Protein AF-A0A178MJ12-F1 (afdb_monomer_lite)

Foldseek 3Di:
DVVVVVVVVVVVVVVVVVVVVQQDADLAQQADLVLQGHDDSLNSSCVVPVLRNLVSNLVNLVVVLVVLVCVVVVVVVVVVVVVVVCVVPVVVVVVVVVVVVVVDDVVVVVVVVVVVVVVVVVSVVSNVSSVVSSVVSVVVNVD

Structure (mmCIF, N/CA/C/O backbone):
data_AF-A0A178MJ12-F1
#
_entry.id   AF-A0A178MJ12-F1
#
loop_
_atom_site.group_PDB
_atom_site.id
_atom_site.type_symbol
_atom_site.label_atom_id
_atom_site.label_alt_id
_atom_site.label_comp_id
_atom_site.label_asym_id
_atom_site.label_entity_id
_atom_site.label_seq_id
_atom_site.pdbx_PDB_ins_code
_atom_site.Cartn_x
_atom_site.Cartn_y
_atom_site.Cartn_z
_atom_site.occupancy
_atom_site.B_iso_or_equiv
_atom_site.auth_seq_id
_atom_site.auth_comp_id
_atom_site.auth_asym_id
_atom_site.auth_atom_id
_atom_site.pdbx_PDB_model_num
ATOM 1 N N . MET A 1 1 ? 32.045 -33.191 -27.419 1.00 55.38 1 MET A N 1
ATOM 2 C CA . MET A 1 1 ? 32.066 -31.707 -27.346 1.00 55.38 1 MET A CA 1
ATOM 3 C C . MET A 1 1 ? 30.668 -31.082 -27.343 1.00 55.38 1 MET A C 1
ATOM 5 O O . MET A 1 1 ? 30.482 -30.104 -26.631 1.00 55.38 1 MET A O 1
ATOM 9 N N . ALA A 1 2 ? 29.685 -31.640 -28.064 1.00 60.66 2 ALA A N 1
ATOM 10 C CA . ALA A 1 2 ? 28.320 -31.099 -28.134 1.00 60.66 2 ALA A CA 1
ATOM 11 C C . ALA A 1 2 ? 27.581 -31.024 -26.778 1.00 60.66 2 ALA A C 1
ATOM 13 O O . ALA A 1 2 ? 26.980 -29.997 -26.485 1.00 60.66 2 ALA A O 1
ATOM 14 N N . SER A 1 3 ? 27.688 -32.037 -25.903 1.00 69.44 3 SER A N 1
ATOM 15 C CA . SER A 1 3 ? 26.961 -32.022 -24.616 1.00 69.44 3 SER A CA 1
ATOM 16 C C . SER A 1 3 ? 27.455 -30.960 -23.626 1.00 69.44 3 SER A C 1
ATOM 18 O O . SER A 1 3 ? 26.655 -30.436 -22.857 1.00 69.44 3 SER A O 1
ATOM 20 N N . LYS A 1 4 ? 28.745 -30.581 -23.674 1.00 71.44 4 LYS A N 1
ATOM 21 C CA . LYS A 1 4 ? 29.277 -29.472 -22.862 1.00 71.44 4 LYS A CA 1
ATOM 22 C C . LYS A 1 4 ? 28.679 -28.133 -23.297 1.00 71.44 4 LYS A C 1
ATOM 24 O O . LYS A 1 4 ? 28.220 -27.390 -22.447 1.00 71.44 4 LYS A O 1
ATOM 29 N N . ARG A 1 5 ? 28.570 -27.879 -24.608 1.00 75.50 5 ARG A N 1
ATOM 30 C CA . ARG A 1 5 ? 27.952 -26.649 -25.140 1.00 75.50 5 ARG A CA 1
ATOM 31 C C . ARG A 1 5 ? 26.465 -26.538 -24.794 1.00 75.50 5 ARG A C 1
ATOM 33 O O . ARG A 1 5 ? 26.001 -25.449 -24.487 1.00 75.50 5 ARG A O 1
ATOM 40 N N . VAL A 1 6 ? 25.735 -27.657 -24.805 1.00 81.38 6 VAL A N 1
ATOM 41 C CA . VAL A 1 6 ? 24.317 -27.689 -24.399 1.00 81.38 6 VAL A CA 1
ATOM 42 C C . VAL A 1 6 ? 24.168 -27.422 -22.902 1.00 81.38 6 VAL A C 1
ATOM 44 O O . VAL A 1 6 ? 23.321 -26.629 -22.506 1.00 81.38 6 VAL A O 1
ATOM 47 N N . ARG A 1 7 ? 25.016 -28.036 -22.067 1.00 83.62 7 ARG A N 1
ATOM 48 C CA . ARG A 1 7 ? 25.019 -27.796 -20.619 1.00 83.62 7 ARG A CA 1
ATOM 49 C C . ARG A 1 7 ? 25.368 -26.346 -20.283 1.00 83.62 7 ARG A C 1
ATOM 51 O O . ARG A 1 7 ? 24.680 -25.738 -19.474 1.00 83.62 7 ARG A O 1
ATOM 58 N N . ASP A 1 8 ? 26.397 -25.794 -20.916 1.00 81.31 8 ASP A N 1
ATOM 59 C CA . ASP A 1 8 ? 26.821 -24.412 -20.681 1.00 81.31 8 ASP A CA 1
ATOM 60 C C . ASP A 1 8 ? 25.754 -23.420 -21.182 1.00 81.31 8 ASP A C 1
ATOM 62 O O . ASP A 1 8 ? 25.472 -22.431 -20.510 1.00 81.31 8 ASP A O 1
ATOM 66 N N . GLY A 1 9 ? 25.076 -23.729 -22.295 1.00 86.12 9 GLY A N 1
ATOM 67 C CA . GLY A 1 9 ? 23.910 -22.977 -22.769 1.00 86.12 9 GLY A CA 1
ATOM 68 C C . GLY A 1 9 ? 22.722 -23.023 -21.802 1.00 86.12 9 GLY A C 1
ATOM 69 O O . GLY A 1 9 ? 22.099 -21.995 -21.559 1.00 86.12 9 GLY A O 1
ATOM 70 N N . LEU A 1 10 ? 22.443 -24.182 -21.194 1.00 85.44 10 LEU A N 1
ATOM 71 C CA . LEU A 1 10 ? 21.414 -24.328 -20.156 1.00 85.44 10 LEU A CA 1
ATOM 72 C C . LEU A 1 10 ? 21.747 -23.530 -18.892 1.00 85.44 10 LEU A C 1
ATOM 74 O O . LEU A 1 10 ? 20.866 -22.883 -18.337 1.00 85.44 10 LEU A O 1
ATOM 78 N N . ILE A 1 11 ? 23.008 -23.543 -18.454 1.00 86.50 11 ILE A N 1
ATOM 79 C CA . ILE A 1 11 ? 23.457 -22.772 -17.286 1.00 86.50 11 ILE A CA 1
ATOM 80 C C . ILE A 1 11 ? 23.351 -21.270 -17.562 1.00 86.50 11 ILE A C 1
ATOM 82 O O . ILE A 1 11 ? 22.857 -20.529 -16.716 1.00 86.50 11 ILE A O 1
ATOM 86 N N . LEU A 1 12 ? 23.752 -20.820 -18.754 1.00 85.19 12 LEU A N 1
ATOM 87 C CA . LEU A 1 12 ? 23.602 -19.424 -19.166 1.00 85.19 12 LEU A CA 1
ATOM 88 C C . LEU A 1 12 ? 22.131 -19.007 -19.252 1.00 85.19 12 LEU A C 1
ATOM 90 O O . LEU A 1 12 ? 21.780 -17.943 -18.750 1.00 85.19 12 LEU A O 1
ATOM 94 N N . ALA A 1 13 ? 21.266 -19.844 -19.829 1.00 83.00 13 ALA A N 1
ATOM 95 C CA . ALA A 1 13 ? 19.832 -19.574 -19.908 1.00 83.00 13 ALA A CA 1
ATOM 96 C C . ALA A 1 13 ? 19.179 -19.524 -18.516 1.00 83.00 13 ALA A C 1
ATOM 98 O O . ALA A 1 13 ? 18.398 -18.616 -18.237 1.00 83.00 13 ALA A O 1
ATOM 99 N N . ALA A 1 14 ? 19.538 -20.447 -17.620 1.00 84.50 14 ALA A N 1
ATOM 100 C CA . ALA A 1 14 ? 19.065 -20.448 -16.238 1.00 84.50 14 ALA A CA 1
ATOM 101 C C . ALA A 1 14 ? 19.568 -19.220 -15.460 1.00 84.50 14 ALA A C 1
ATOM 103 O O . ALA A 1 14 ? 18.800 -18.598 -14.730 1.00 84.50 14 ALA A O 1
ATOM 104 N N . GLY A 1 15 ? 20.833 -18.835 -15.656 1.00 80.81 15 GLY A N 1
ATOM 105 C CA . GLY A 1 15 ? 21.419 -17.635 -15.060 1.00 80.81 15 GLY A CA 1
ATOM 106 C C . GLY A 1 15 ? 20.729 -16.354 -15.528 1.00 80.81 15 GLY A C 1
ATOM 107 O O . GLY A 1 15 ? 20.376 -15.518 -14.702 1.00 80.81 15 GLY A O 1
ATOM 108 N N . LEU A 1 16 ? 20.461 -16.228 -16.830 1.00 83.19 16 LEU A N 1
ATOM 109 C CA . LEU A 1 16 ? 19.698 -15.113 -17.403 1.00 83.19 16 LEU A CA 1
ATOM 110 C C . LEU A 1 16 ? 18.261 -15.062 -16.877 1.00 83.19 16 LEU A C 1
ATOM 112 O O . LEU A 1 16 ? 17.779 -13.984 -16.539 1.00 83.19 16 LEU A O 1
ATOM 116 N N . GLY A 1 17 ? 17.595 -16.214 -16.764 1.00 81.06 17 GLY A N 1
ATOM 117 C CA . GLY A 1 17 ? 16.250 -16.305 -16.195 1.00 81.06 17 GLY A CA 1
ATOM 118 C C . GLY A 1 17 ? 16.198 -15.854 -14.733 1.00 81.06 17 GLY A C 1
ATOM 119 O O . GLY A 1 17 ? 15.335 -15.060 -14.368 1.00 81.06 17 GLY A O 1
ATOM 120 N N . LEU A 1 18 ? 17.157 -16.291 -13.912 1.00 79.31 18 LEU A N 1
ATOM 121 C CA . LEU A 1 18 ? 17.294 -15.849 -12.518 1.00 79.31 18 LEU A CA 1
ATOM 122 C C . LEU A 1 18 ? 17.579 -14.350 -12.411 1.00 79.31 18 LEU A C 1
ATOM 124 O O . LEU A 1 18 ? 17.026 -13.682 -11.541 1.00 79.31 18 LEU A O 1
ATOM 128 N N . PHE A 1 19 ? 18.419 -13.821 -13.301 1.00 75.88 19 PHE A N 1
ATOM 129 C CA . PHE A 1 19 ? 18.760 -12.404 -13.313 1.00 75.88 19 PHE A CA 1
ATOM 130 C C . PHE A 1 19 ? 17.553 -11.535 -13.679 1.00 75.88 19 PHE A C 1
ATOM 132 O O . PHE A 1 19 ? 17.282 -10.554 -12.998 1.00 75.88 19 PHE A O 1
ATOM 139 N N . LEU A 1 20 ? 16.792 -11.932 -14.703 1.00 75.88 20 LEU A N 1
ATOM 140 C CA . LEU A 1 20 ? 15.531 -11.287 -15.079 1.00 75.88 20 LEU A CA 1
ATOM 141 C C . LEU A 1 20 ? 14.495 -11.363 -13.959 1.00 75.88 20 LEU A C 1
ATOM 143 O O . LEU A 1 20 ? 13.804 -10.386 -13.698 1.00 75.88 20 LEU A O 1
ATOM 147 N N . TRP A 1 21 ? 14.397 -12.503 -13.276 1.00 74.19 21 TRP A N 1
ATOM 148 C CA . TRP A 1 21 ? 13.462 -12.653 -12.167 1.00 74.19 21 TRP A CA 1
ATOM 149 C C . TRP A 1 21 ? 13.818 -11.743 -10.984 1.00 74.19 21 TRP A C 1
ATOM 151 O O . TRP A 1 21 ? 12.940 -11.115 -10.401 1.00 74.19 21 TRP A O 1
ATOM 161 N N . ALA A 1 22 ? 15.107 -11.606 -10.670 1.00 72.81 22 ALA A N 1
ATOM 162 C CA . ALA A 1 22 ? 15.585 -10.750 -9.587 1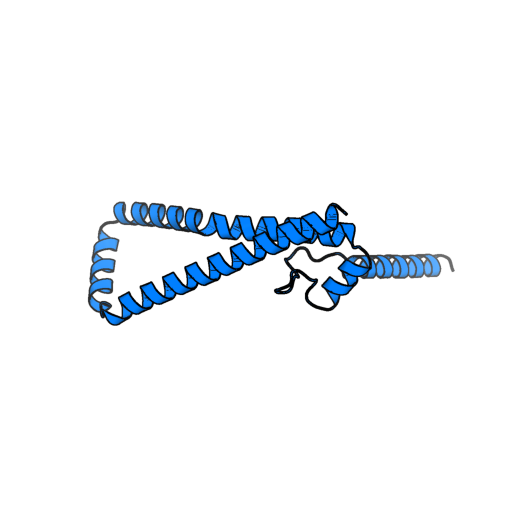.00 72.81 22 ALA A CA 1
ATOM 163 C C . ALA A 1 22 ? 15.392 -9.242 -9.841 1.00 72.81 22 ALA A C 1
ATOM 165 O O . ALA A 1 22 ? 15.434 -8.460 -8.890 1.00 72.81 22 ALA A O 1
ATOM 166 N N . THR A 1 23 ? 15.196 -8.820 -11.095 1.00 70.00 23 THR A N 1
ATOM 167 C CA . THR A 1 23 ? 15.008 -7.408 -11.469 1.00 70.00 23 THR A CA 1
ATOM 168 C C . THR A 1 23 ? 13.558 -7.038 -11.771 1.00 70.00 23 THR A C 1
ATOM 170 O O . THR A 1 23 ? 13.284 -5.875 -12.084 1.00 70.00 23 THR A O 1
ATOM 173 N N . LEU A 1 24 ? 12.629 -7.995 -11.661 1.00 71.62 24 LEU A N 1
ATOM 174 C CA . LEU A 1 24 ? 11.203 -7.735 -11.815 1.00 71.62 24 LEU A CA 1
ATOM 175 C C . LEU A 1 24 ? 10.717 -6.708 -10.779 1.00 71.62 24 LEU A C 1
ATOM 177 O O . LEU A 1 24 ? 11.194 -6.692 -9.638 1.00 71.62 24 LEU A O 1
ATOM 181 N N . PRO A 1 25 ? 9.771 -5.837 -11.168 1.00 71.31 25 PRO A N 1
ATOM 182 C CA . PRO A 1 25 ? 9.204 -4.864 -10.253 1.00 71.31 25 PRO A CA 1
ATOM 183 C C . PRO A 1 25 ? 8.481 -5.580 -9.102 1.00 71.31 25 PRO A C 1
ATOM 185 O O . PRO A 1 25 ? 7.847 -6.611 -9.323 1.00 71.31 25 PRO A O 1
ATOM 188 N N . PRO A 1 26 ? 8.564 -5.054 -7.871 1.00 72.88 26 PRO A N 1
ATOM 189 C CA . PRO A 1 26 ? 7.900 -5.662 -6.729 1.00 72.88 26 PRO A CA 1
ATOM 190 C C . PRO A 1 26 ? 6.372 -5.552 -6.843 1.00 72.88 26 PRO A C 1
ATOM 192 O O . PRO A 1 26 ? 5.841 -4.481 -7.135 1.00 72.88 26 PRO A O 1
ATOM 195 N N . ASP A 1 27 ? 5.675 -6.641 -6.506 1.00 73.19 27 ASP A N 1
ATOM 196 C CA . ASP A 1 27 ? 4.201 -6.725 -6.500 1.00 73.19 27 ASP A CA 1
ATOM 197 C C . ASP A 1 27 ? 3.550 -6.050 -5.277 1.00 73.19 27 ASP A C 1
ATOM 199 O O . ASP A 1 27 ? 2.329 -5.980 -5.151 1.00 73.19 27 ASP A O 1
ATOM 203 N N . LYS A 1 28 ? 4.364 -5.581 -4.328 1.00 78.25 28 LYS A N 1
ATOM 204 C CA . LYS A 1 28 ? 3.917 -4.860 -3.130 1.00 78.25 28 LYS A CA 1
ATOM 205 C C . LYS A 1 28 ? 4.302 -3.393 -3.236 1.00 78.25 28 LYS A C 1
ATOM 207 O O . LYS A 1 28 ? 5.297 -3.056 -3.879 1.00 78.25 28 LYS A O 1
ATOM 212 N N . VAL A 1 29 ? 3.554 -2.538 -2.538 1.00 81.50 29 VAL A N 1
ATOM 213 C CA . VAL A 1 29 ? 3.858 -1.108 -2.448 1.00 81.50 29 VAL A CA 1
ATOM 214 C C . VAL A 1 29 ? 5.259 -0.927 -1.863 1.00 81.50 29 VAL A C 1
ATOM 216 O O . VAL A 1 29 ? 5.515 -1.213 -0.692 1.00 81.50 29 VAL A O 1
ATOM 219 N N . SER A 1 30 ? 6.175 -0.448 -2.696 1.00 84.56 30 SER A N 1
ATOM 220 C CA . SER A 1 30 ? 7.578 -0.229 -2.361 1.00 84.56 30 SER A CA 1
ATOM 221 C C . SER A 1 30 ? 7.913 1.251 -2.486 1.00 84.56 30 SER A C 1
ATOM 223 O O . SER A 1 30 ? 8.894 1.607 -3.131 1.00 84.56 30 SER A O 1
ATOM 225 N N . LEU A 1 31 ? 7.075 2.115 -1.910 1.00 88.06 31 LEU A N 1
ATOM 226 C CA . LEU A 1 31 ? 7.229 3.569 -1.959 1.00 88.06 31 LEU A CA 1
ATOM 227 C C . LEU A 1 31 ? 7.543 4.152 -0.572 1.00 88.06 31 LEU A C 1
ATOM 229 O O . LEU A 1 31 ? 7.165 3.583 0.458 1.00 88.06 31 LEU A O 1
ATOM 233 N N . ASN A 1 32 ? 8.283 5.259 -0.543 1.00 88.50 32 ASN A N 1
ATOM 234 C CA . ASN A 1 32 ? 8.547 6.060 0.654 1.00 88.50 32 ASN A CA 1
ATOM 235 C C . ASN A 1 32 ? 7.435 7.109 0.873 1.00 88.50 32 ASN A C 1
ATOM 237 O O . ASN A 1 32 ? 6.487 7.196 0.095 1.00 88.50 32 ASN A O 1
ATOM 241 N N . GLU A 1 33 ? 7.542 7.918 1.930 1.00 86.06 33 GLU A N 1
ATOM 242 C CA . GLU A 1 33 ? 6.535 8.951 2.236 1.00 86.06 33 GLU A CA 1
ATOM 243 C C . GLU A 1 33 ? 6.373 9.999 1.122 1.00 86.06 33 GLU A C 1
ATOM 245 O O . GLU A 1 33 ? 5.286 10.544 0.971 1.00 86.06 33 GLU A O 1
ATOM 250 N N . GLY A 1 34 ? 7.407 10.213 0.301 1.00 86.94 34 GLY A N 1
ATOM 251 C CA . GLY A 1 34 ? 7.389 11.090 -0.875 1.00 86.94 34 GLY A CA 1
ATOM 252 C C . GLY A 1 34 ? 7.047 10.387 -2.193 1.00 86.94 34 GLY A C 1
ATOM 253 O O . GLY A 1 34 ? 7.385 10.904 -3.252 1.00 86.94 34 GLY A O 1
ATOM 254 N N . CYS A 1 35 ? 6.439 9.196 -2.148 1.00 86.19 35 CYS A N 1
ATOM 255 C CA . CYS A 1 35 ? 6.003 8.442 -3.329 1.00 86.19 35 CYS A CA 1
ATOM 256 C C . CYS A 1 35 ? 7.136 8.070 -4.310 1.00 86.19 35 CYS A C 1
ATOM 258 O O . CYS A 1 35 ? 6.928 7.886 -5.512 1.00 86.19 35 CYS A O 1
ATOM 260 N N . GLU A 1 36 ? 8.348 7.901 -3.786 1.00 88.25 36 GLU A N 1
ATOM 261 C CA . GLU A 1 36 ? 9.529 7.429 -4.506 1.00 88.25 36 GLU A CA 1
ATOM 262 C C . GLU A 1 36 ? 9.857 5.976 -4.144 1.00 88.25 36 GLU A C 1
ATOM 264 O O . GLU A 1 36 ? 9.535 5.530 -3.039 1.00 88.25 36 GLU A O 1
ATOM 269 N N . PRO A 1 37 ? 10.519 5.215 -5.035 1.00 86.62 37 PRO A N 1
ATOM 270 C CA . PRO A 1 37 ? 10.905 3.837 -4.758 1.00 86.62 37 PRO A CA 1
ATOM 271 C C . PRO A 1 37 ? 11.740 3.711 -3.474 1.00 86.62 37 PRO A C 1
ATOM 273 O O . PRO A 1 37 ? 12.802 4.313 -3.319 1.00 86.62 37 PRO A O 1
ATOM 276 N N . LYS A 1 38 ? 11.264 2.880 -2.547 1.00 85.75 38 LYS A N 1
ATOM 277 C CA . LYS A 1 38 ? 11.872 2.631 -1.242 1.00 85.75 38 LYS A CA 1
ATOM 278 C C . LYS A 1 38 ? 12.844 1.455 -1.314 1.00 85.75 38 LYS A C 1
ATOM 280 O O . LYS A 1 38 ? 12.438 0.301 -1.435 1.00 85.75 38 LYS A O 1
ATOM 285 N N . GLY A 1 39 ? 14.129 1.754 -1.135 1.00 79.94 39 GLY A N 1
ATOM 286 C CA . GLY A 1 39 ? 15.202 0.760 -1.054 1.00 79.94 39 GLY A CA 1
ATOM 287 C C . GLY A 1 39 ? 15.816 0.392 -2.408 1.00 79.94 39 GLY A C 1
ATOM 288 O O . GLY A 1 39 ? 15.337 0.794 -3.465 1.00 79.94 39 GLY A O 1
ATOM 289 N N . GLY A 1 40 ? 16.906 -0.381 -2.368 1.00 77.12 40 GLY A N 1
ATOM 290 C CA . GLY A 1 40 ? 17.725 -0.703 -3.545 1.00 77.12 40 GLY A CA 1
ATOM 291 C C . GLY A 1 40 ? 16.978 -1.396 -4.697 1.00 77.12 40 GLY A C 1
ATOM 292 O O . GLY A 1 40 ? 17.036 -0.892 -5.817 1.00 77.12 40 GLY A O 1
ATOM 293 N N . PRO A 1 41 ? 16.241 -2.503 -4.466 1.00 79.88 41 PRO A N 1
ATOM 294 C CA . PRO A 1 41 ? 15.600 -3.257 -5.550 1.00 79.88 41 PRO A CA 1
ATOM 295 C C . PRO A 1 41 ? 14.495 -2.461 -6.256 1.00 79.88 41 PRO A C 1
ATOM 297 O O . PRO A 1 41 ? 14.372 -2.500 -7.479 1.00 79.88 41 PRO A O 1
ATOM 300 N N . ALA A 1 42 ? 13.715 -1.693 -5.490 1.00 82.50 42 ALA A N 1
ATOM 301 C CA . ALA A 1 42 ? 12.671 -0.826 -6.026 1.00 82.50 42 ALA A CA 1
ATOM 302 C C . ALA A 1 42 ? 13.271 0.330 -6.839 1.00 82.50 42 ALA A C 1
ATOM 304 O O . ALA A 1 42 ? 12.793 0.628 -7.927 1.00 82.50 42 ALA A O 1
ATOM 305 N N . ALA A 1 43 ? 14.351 0.950 -6.354 1.00 84.06 43 ALA A N 1
ATOM 306 C CA . ALA A 1 43 ? 15.019 2.027 -7.081 1.00 84.06 43 ALA A CA 1
ATOM 307 C C . ALA A 1 43 ? 15.653 1.526 -8.389 1.00 84.06 43 ALA A C 1
ATOM 309 O O . ALA A 1 43 ? 15.547 2.179 -9.425 1.00 84.06 43 ALA A O 1
ATOM 310 N N . PHE A 1 44 ? 16.267 0.341 -8.363 1.00 82.94 44 PHE A N 1
ATOM 311 C CA . PHE A 1 44 ? 16.889 -0.264 -9.538 1.00 82.94 44 PHE A CA 1
ATOM 312 C C . PHE A 1 44 ? 15.860 -0.686 -10.595 1.00 82.94 44 PHE A C 1
ATOM 314 O O . PHE A 1 44 ? 16.031 -0.390 -11.777 1.00 82.94 44 PHE A O 1
ATOM 321 N N . SER A 1 45 ? 14.760 -1.321 -10.180 1.00 83.38 45 SER A N 1
ATOM 322 C CA . SER A 1 45 ? 13.668 -1.686 -11.093 1.00 83.38 45 SER A CA 1
ATOM 323 C C . SER A 1 45 ? 12.961 -0.455 -11.668 1.00 83.38 45 SER A C 1
ATOM 325 O O . SER A 1 45 ? 12.692 -0.429 -12.866 1.00 83.38 45 SER A O 1
ATOM 327 N N . ALA A 1 46 ? 12.751 0.599 -10.872 1.00 84.88 46 ALA A N 1
ATOM 328 C CA . ALA A 1 46 ? 12.227 1.878 -11.356 1.00 84.88 46 ALA A CA 1
ATOM 329 C C . ALA A 1 46 ? 13.145 2.549 -12.392 1.00 84.88 46 ALA A C 1
ATOM 331 O O . ALA A 1 46 ? 12.656 3.241 -13.284 1.00 84.88 46 ALA A O 1
ATOM 332 N N . PHE A 1 47 ? 14.462 2.346 -12.287 1.00 85.62 47 PHE A N 1
ATOM 333 C CA . PHE A 1 47 ? 15.442 2.883 -13.228 1.00 85.62 47 PHE A CA 1
ATOM 334 C C . PHE A 1 47 ? 15.491 2.096 -14.546 1.00 85.62 47 PHE A C 1
ATOM 336 O O . PHE A 1 47 ? 15.465 2.697 -15.616 1.00 85.62 47 PHE A O 1
ATOM 343 N N . ILE A 1 48 ? 15.549 0.760 -14.487 1.00 86.50 48 ILE A N 1
ATOM 344 C CA . ILE A 1 48 ? 15.668 -0.086 -15.690 1.00 86.50 48 ILE A CA 1
ATOM 345 C C . ILE A 1 48 ? 14.330 -0.237 -16.415 1.00 86.50 48 ILE A C 1
ATOM 347 O O . ILE A 1 48 ? 14.283 -0.254 -17.644 1.00 86.50 48 ILE A O 1
ATOM 351 N N . TYR A 1 49 ? 13.240 -0.339 -15.659 1.00 85.56 49 TYR A N 1
ATOM 352 C CA . TYR A 1 49 ? 11.910 -0.632 -16.175 1.00 85.56 49 TYR A CA 1
ATOM 353 C C . TYR A 1 49 ? 10.884 0.409 -15.698 1.00 85.56 49 TYR A C 1
ATOM 355 O O . TYR A 1 49 ? 9.916 0.047 -15.024 1.00 85.56 49 TYR A O 1
ATOM 363 N N . PRO A 1 50 ? 11.046 1.702 -16.045 1.00 85.19 50 PRO A N 1
ATOM 364 C CA . PRO A 1 50 ? 10.257 2.782 -15.456 1.00 85.19 50 PRO A CA 1
ATOM 365 C C . PRO A 1 50 ? 8.756 2.585 -15.676 1.00 85.19 50 PRO A C 1
ATOM 367 O O . PRO A 1 50 ? 7.980 2.572 -14.725 1.00 85.19 50 PRO A O 1
ATOM 370 N N . THR A 1 51 ? 8.326 2.362 -16.917 1.00 86.88 51 THR A N 1
ATOM 371 C CA . THR A 1 51 ? 6.898 2.263 -17.243 1.00 86.88 51 THR A CA 1
ATOM 372 C C . THR A 1 51 ? 6.227 1.061 -16.582 1.00 86.88 51 THR A C 1
ATOM 374 O O . THR A 1 51 ? 5.131 1.202 -16.043 1.00 86.88 51 THR A O 1
ATOM 377 N N . SER A 1 52 ? 6.847 -0.123 -16.612 1.00 86.50 52 SER A N 1
ATOM 378 C CA . SER A 1 52 ? 6.250 -1.308 -15.989 1.00 86.50 52 SER A CA 1
ATOM 379 C C . SER A 1 52 ? 6.295 -1.218 -14.471 1.00 86.50 52 SER A C 1
ATOM 381 O O . SER A 1 52 ? 5.280 -1.501 -13.855 1.00 86.50 52 SER A O 1
ATOM 383 N N . PHE A 1 53 ? 7.393 -0.740 -13.874 1.00 89.38 53 PHE A N 1
ATOM 384 C CA . PHE A 1 53 ? 7.481 -0.524 -12.429 1.00 89.38 53 PHE A CA 1
ATOM 385 C C . PHE A 1 53 ? 6.353 0.379 -11.927 1.00 89.38 53 PHE A C 1
ATOM 387 O O . PHE A 1 53 ? 5.613 -0.005 -11.025 1.00 89.38 53 PHE A O 1
ATOM 394 N N . TRP A 1 54 ? 6.173 1.552 -12.542 1.00 89.56 54 TRP A N 1
ATOM 395 C CA . TRP A 1 54 ? 5.139 2.495 -12.117 1.00 89.56 54 TRP A CA 1
ATOM 396 C C . TRP A 1 54 ? 3.724 1.948 -12.330 1.00 89.56 54 TRP A C 1
ATOM 398 O O . TRP A 1 54 ? 2.851 2.216 -11.509 1.00 89.56 54 TRP A O 1
ATOM 408 N N . ARG A 1 55 ? 3.489 1.128 -13.364 1.00 89.88 55 ARG A N 1
ATOM 409 C CA . ARG A 1 55 ? 2.206 0.426 -13.541 1.00 89.88 55 ARG A CA 1
ATOM 410 C C . ARG A 1 55 ? 1.951 -0.593 -12.432 1.00 89.88 55 ARG A C 1
ATOM 412 O O . ARG A 1 55 ? 0.875 -0.566 -11.844 1.00 89.88 55 ARG A O 1
ATOM 419 N N . THR A 1 56 ? 2.930 -1.439 -12.113 1.00 88.62 56 THR A N 1
ATOM 420 C CA . THR A 1 56 ? 2.799 -2.437 -11.040 1.00 88.62 56 THR A CA 1
ATOM 421 C C . THR A 1 56 ? 2.602 -1.763 -9.682 1.00 88.62 56 THR A C 1
ATOM 423 O O . THR A 1 56 ? 1.769 -2.190 -8.889 1.00 88.62 56 THR A O 1
ATOM 426 N N . GLN A 1 57 ? 3.312 -0.660 -9.420 1.00 90.38 57 GLN A N 1
ATOM 427 C CA . GLN A 1 57 ? 3.134 0.117 -8.193 1.00 90.38 57 GLN A CA 1
ATOM 428 C C . GLN A 1 57 ? 1.757 0.782 -8.119 1.00 90.38 57 GLN A C 1
ATOM 430 O O . GLN A 1 57 ? 1.151 0.775 -7.052 1.00 90.38 57 GLN A O 1
ATOM 435 N N . LEU A 1 58 ? 1.233 1.310 -9.229 1.00 90.31 58 LEU A N 1
ATOM 436 C CA . LEU A 1 58 ? -0.123 1.863 -9.274 1.00 90.31 58 LEU A CA 1
ATOM 437 C C . LEU A 1 58 ? -1.170 0.795 -8.927 1.00 90.31 58 LEU A C 1
ATOM 439 O O . LEU A 1 58 ? -2.055 1.039 -8.111 1.00 90.31 58 LEU A O 1
ATOM 443 N N . GLU A 1 59 ? -1.044 -0.401 -9.502 1.00 90.94 59 GLU A N 1
ATOM 444 C CA . GLU A 1 59 ? -1.933 -1.524 -9.203 1.00 90.94 59 GLU A CA 1
ATOM 445 C C . GLU A 1 59 ? -1.838 -1.943 -7.729 1.00 90.94 59 GLU A C 1
ATOM 447 O O . GLU A 1 59 ? -2.860 -2.049 -7.049 1.00 90.94 59 GLU A O 1
ATOM 452 N N . ALA A 1 60 ? -0.621 -2.082 -7.196 1.00 89.50 60 ALA A N 1
ATOM 453 C CA . ALA A 1 60 ? -0.396 -2.414 -5.791 1.00 89.50 60 ALA A CA 1
ATOM 454 C C . ALA A 1 60 ? -0.996 -1.365 -4.833 1.00 89.50 60 ALA A C 1
ATOM 456 O O . ALA A 1 60 ? -1.613 -1.733 -3.830 1.00 89.50 60 ALA A O 1
ATOM 457 N N . LEU A 1 61 ? -0.871 -0.069 -5.152 1.00 90.75 61 LEU A N 1
ATOM 458 C CA . LEU A 1 61 ? -1.468 1.030 -4.381 1.00 90.75 61 LEU A CA 1
ATOM 459 C C . LEU A 1 61 ? -2.999 0.941 -4.361 1.00 90.75 61 LEU A C 1
ATOM 461 O O . LEU A 1 61 ? -3.613 1.044 -3.296 1.00 90.75 61 LEU A O 1
ATOM 465 N N . VAL A 1 62 ? -3.618 0.710 -5.523 1.00 89.12 62 VAL A N 1
ATOM 466 C CA . VAL A 1 62 ? -5.076 0.568 -5.651 1.00 89.12 62 VAL A CA 1
ATOM 467 C C . VAL A 1 62 ? -5.575 -0.646 -4.868 1.00 89.12 62 VAL A C 1
ATOM 469 O O . VAL A 1 62 ? -6.589 -0.550 -4.171 1.00 89.12 62 VAL A O 1
ATOM 472 N N . VAL A 1 63 ? -4.864 -1.773 -4.940 1.00 89.88 63 VAL A N 1
ATOM 473 C CA . VAL A 1 63 ? -5.197 -2.992 -4.192 1.00 89.88 63 VAL A CA 1
ATOM 474 C C . VAL A 1 63 ? -5.103 -2.756 -2.683 1.00 89.88 63 VAL A C 1
ATOM 476 O O . VAL A 1 63 ? -6.062 -3.061 -1.975 1.00 89.88 63 VAL A O 1
ATOM 479 N N . GLU A 1 64 ? -4.012 -2.166 -2.181 1.00 88.38 64 GLU A N 1
ATOM 480 C CA . GLU A 1 64 ? -3.844 -1.891 -0.744 1.00 88.38 64 GLU A CA 1
ATOM 481 C C . GLU A 1 64 ? -4.908 -0.909 -0.233 1.00 88.38 64 GLU A C 1
ATOM 483 O O . GLU A 1 64 ? -5.515 -1.128 0.818 1.00 88.38 64 GLU A O 1
ATOM 488 N N . ARG A 1 65 ? -5.206 0.144 -1.004 1.00 89.38 65 ARG A N 1
ATOM 489 C CA . ARG A 1 65 ? -6.257 1.115 -0.675 1.00 89.38 65 ARG A CA 1
ATOM 490 C C . ARG A 1 65 ? -7.625 0.443 -0.611 1.00 89.38 65 ARG A C 1
ATOM 492 O O . ARG A 1 65 ? -8.364 0.654 0.350 1.00 89.38 65 ARG A O 1
ATOM 499 N N . ASN A 1 66 ? -7.974 -0.357 -1.616 1.00 88.12 66 ASN A N 1
ATOM 500 C CA . ASN A 1 66 ? -9.264 -1.040 -1.673 1.00 88.12 66 ASN A CA 1
ATOM 501 C C . ASN A 1 66 ? -9.398 -2.081 -0.552 1.00 88.12 66 ASN A C 1
ATOM 503 O O . ASN A 1 66 ? -10.466 -2.175 0.057 1.00 88.12 66 ASN A O 1
ATOM 507 N N . ASP A 1 67 ? -8.327 -2.813 -0.228 1.00 87.06 67 ASP A N 1
ATOM 508 C CA . ASP A 1 67 ? -8.328 -3.728 0.914 1.00 87.06 67 ASP A CA 1
ATOM 509 C C . ASP A 1 67 ? -8.582 -2.957 2.210 1.00 87.06 67 ASP A C 1
ATOM 511 O O . ASP A 1 67 ? -9.558 -3.245 2.910 1.00 87.06 67 ASP A O 1
ATOM 515 N N . LEU A 1 68 ? -7.808 -1.892 2.462 1.00 83.69 68 LEU A N 1
ATOM 516 C CA . LEU A 1 68 ? -7.989 -1.034 3.627 1.00 83.69 68 LEU A CA 1
ATOM 517 C C . LEU A 1 68 ? -9.397 -0.455 3.686 1.00 83.69 68 LEU A C 1
ATOM 519 O O . LEU A 1 68 ? -9.973 -0.460 4.765 1.00 83.69 68 LEU A O 1
ATOM 523 N N . LEU A 1 69 ? -9.987 0.011 2.585 1.00 83.69 69 LEU A N 1
ATOM 524 C CA . LEU A 1 69 ? -11.360 0.534 2.548 1.00 83.69 69 LEU A CA 1
ATOM 525 C C . LEU A 1 69 ? -12.427 -0.544 2.789 1.00 83.69 69 LEU A C 1
ATOM 527 O O . LEU A 1 69 ? -13.475 -0.230 3.348 1.00 83.69 69 LEU A O 1
ATOM 531 N N . SER A 1 70 ? -12.161 -1.802 2.427 1.00 83.25 70 SER A N 1
ATOM 532 C CA . SER A 1 70 ? -13.095 -2.926 2.588 1.00 83.25 70 SER A CA 1
ATOM 533 C C . SER A 1 70 ? -13.088 -3.560 3.989 1.00 83.25 70 SER A C 1
ATOM 535 O O . SER A 1 70 ? -14.084 -4.156 4.409 1.00 83.25 70 SER A O 1
ATOM 537 N N . GLN A 1 71 ? -12.012 -3.381 4.764 1.00 76.88 71 GLN A N 1
ATOM 538 C CA . GLN A 1 71 ? -11.886 -3.906 6.131 1.00 76.88 71 GLN A CA 1
ATOM 539 C C . GLN A 1 71 ? -13.047 -3.578 7.102 1.00 76.88 71 GLN A C 1
ATOM 541 O O . GLN A 1 71 ? -13.461 -4.487 7.821 1.00 76.88 71 GLN A O 1
ATOM 546 N N . PRO A 1 72 ? -13.618 -2.358 7.172 1.00 73.44 72 PRO A N 1
ATOM 547 C CA . PRO A 1 72 ? -14.693 -2.049 8.108 1.00 73.44 72 PRO A CA 1
ATOM 548 C C . PRO A 1 72 ? -15.991 -2.746 7.699 1.00 73.44 72 PRO A C 1
ATOM 550 O O . PRO A 1 72 ? -16.711 -3.225 8.566 1.00 73.44 72 PRO A O 1
ATOM 553 N N . ALA A 1 73 ? -16.247 -2.906 6.396 1.00 68.25 73 ALA A N 1
ATOM 554 C CA . ALA A 1 73 ? -17.383 -3.682 5.909 1.00 68.25 73 ALA A CA 1
ATOM 555 C C . ALA A 1 73 ? -17.248 -5.172 6.268 1.00 68.25 73 ALA A C 1
ATOM 557 O O . ALA A 1 73 ? -18.232 -5.803 6.647 1.00 68.25 73 ALA A O 1
ATOM 558 N N . ARG A 1 74 ? -16.032 -5.736 6.208 1.00 71.44 74 ARG A N 1
ATOM 559 C CA . ARG A 1 74 ? -15.772 -7.118 6.652 1.00 71.44 74 ARG A CA 1
ATOM 560 C C . ARG A 1 74 ? -15.946 -7.283 8.162 1.00 71.44 74 ARG A C 1
ATOM 562 O O . ARG A 1 74 ? -16.572 -8.246 8.586 1.00 71.44 74 ARG A O 1
ATOM 569 N N . ARG A 1 75 ? -15.456 -6.330 8.965 1.00 69.81 75 ARG A N 1
ATOM 570 C CA . ARG A 1 75 ? -15.649 -6.344 10.427 1.00 69.81 75 ARG A CA 1
ATOM 571 C C . ARG A 1 75 ? -17.123 -6.225 10.810 1.00 69.81 75 ARG A C 1
ATOM 573 O O . ARG A 1 75 ? -17.569 -6.982 11.659 1.00 69.81 75 ARG A O 1
ATOM 580 N N . ALA A 1 76 ? -17.881 -5.349 10.149 1.00 66.50 76 ALA A N 1
ATOM 581 C CA . ALA A 1 76 ? -19.315 -5.200 10.392 1.00 66.50 76 ALA A CA 1
ATOM 582 C C . ALA A 1 76 ? -20.100 -6.482 10.064 1.00 66.50 76 ALA A C 1
ATOM 584 O O . ALA A 1 76 ? -21.003 -6.857 10.804 1.00 66.50 76 ALA A O 1
ATOM 585 N N . ARG A 1 77 ? -19.735 -7.193 8.987 1.00 71.06 77 ARG A N 1
ATOM 586 C CA . ARG A 1 77 ? -20.336 -8.497 8.654 1.00 71.06 77 ARG A CA 1
ATOM 587 C C . ARG A 1 77 ? -20.002 -9.566 9.692 1.00 71.06 77 ARG A C 1
ATOM 589 O O . ARG A 1 77 ? -20.914 -10.226 10.168 1.00 71.06 77 ARG A O 1
ATOM 596 N N . ALA A 1 78 ? -18.735 -9.672 10.091 1.00 75.06 78 ALA A N 1
ATOM 597 C CA . ALA A 1 78 ? -18.310 -10.622 11.118 1.00 75.06 78 ALA A CA 1
ATOM 598 C C . ALA A 1 78 ? -18.980 -10.350 12.479 1.00 75.06 78 ALA A C 1
ATOM 600 O O . ALA A 1 78 ? -19.353 -11.284 13.178 1.00 75.06 78 ALA A O 1
ATOM 601 N N . GLN A 1 79 ? -19.181 -9.079 12.842 1.00 76.38 79 GLN A N 1
ATOM 602 C CA . GLN A 1 79 ? -19.935 -8.703 14.042 1.00 76.38 79 GLN A CA 1
ATOM 603 C C . GLN A 1 79 ? -21.411 -9.090 13.929 1.00 76.38 79 GLN A C 1
ATOM 605 O O . GLN A 1 79 ? -21.947 -9.683 14.856 1.00 76.38 79 GLN A O 1
ATOM 610 N N . ALA A 1 80 ? -22.053 -8.828 12.789 1.00 73.81 80 ALA A N 1
ATOM 611 C CA . ALA A 1 80 ? -23.445 -9.211 12.572 1.00 73.81 80 ALA A CA 1
ATOM 612 C C . ALA A 1 80 ? -23.652 -10.738 12.577 1.00 73.81 80 ALA A C 1
ATOM 614 O O . ALA A 1 80 ? -24.695 -11.213 13.019 1.00 73.81 80 ALA A O 1
ATOM 615 N N . GLU A 1 81 ? -22.683 -11.513 12.089 1.00 78.44 81 GLU A N 1
ATOM 616 C CA . GLU A 1 81 ? -22.688 -12.980 12.173 1.00 78.44 81 GLU A CA 1
ATOM 617 C C . GLU A 1 81 ? -22.483 -13.456 13.615 1.00 78.44 81 GLU A C 1
ATOM 619 O O . GLU A 1 81 ? -23.274 -14.263 14.096 1.00 78.44 81 GLU A O 1
ATOM 624 N N . ALA A 1 82 ? -21.526 -12.880 14.348 1.00 74.25 82 ALA A N 1
ATOM 625 C CA . ALA A 1 82 ? -21.330 -13.175 15.766 1.00 74.25 82 ALA A CA 1
ATOM 626 C C . ALA A 1 82 ? -22.571 -12.831 16.613 1.00 74.25 82 ALA A C 1
ATOM 628 O O . ALA A 1 82 ? -22.948 -13.593 17.497 1.00 74.25 82 ALA A O 1
ATOM 629 N N . GLU A 1 83 ? -23.256 -11.718 16.331 1.00 73.69 83 GLU A N 1
ATOM 630 C CA . GLU A 1 83 ? -24.520 -11.362 16.990 1.00 73.69 83 GLU A CA 1
ATOM 631 C C . GLU A 1 83 ? -25.639 -12.367 16.691 1.00 73.69 83 GLU A C 1
ATOM 633 O O . GLU A 1 83 ? -26.467 -12.649 17.560 1.00 73.69 83 GLU A O 1
ATOM 638 N N . ARG A 1 84 ? -25.680 -12.928 15.476 1.00 77.00 84 ARG A N 1
ATOM 639 C CA . ARG A 1 84 ? -26.635 -13.987 15.118 1.00 77.00 84 ARG A CA 1
ATOM 640 C C . ARG A 1 84 ? -26.323 -15.284 15.857 1.00 77.00 84 ARG A C 1
ATOM 642 O O . ARG A 1 84 ? -27.228 -15.842 16.465 1.00 77.00 84 ARG A O 1
ATOM 649 N N . GLU A 1 85 ? -25.061 -15.705 15.884 1.00 73.19 85 GLU A N 1
ATOM 650 C CA . GLU A 1 85 ? -24.623 -16.887 16.637 1.00 73.19 85 GLU A CA 1
ATOM 651 C C . GLU A 1 85 ? -24.892 -16.744 18.144 1.00 73.19 85 GLU A C 1
ATOM 653 O O . GLU A 1 85 ? -25.314 -17.701 18.795 1.00 73.19 85 GLU A O 1
ATOM 658 N N . MET A 1 86 ? -24.720 -15.542 18.708 1.00 65.38 86 MET A N 1
ATOM 659 C CA . MET A 1 86 ? -25.069 -15.272 20.107 1.00 65.38 86 MET A CA 1
ATOM 660 C C . MET A 1 86 ? -26.579 -15.353 20.357 1.00 65.38 86 MET A C 1
ATOM 662 O O . MET A 1 86 ? -26.994 -15.935 21.357 1.00 65.38 86 MET A O 1
ATOM 666 N N . ARG A 1 87 ? -27.413 -14.838 19.442 1.00 66.88 87 ARG A N 1
ATOM 667 C CA . ARG A 1 87 ? -28.880 -14.968 19.537 1.00 66.88 87 ARG A CA 1
ATOM 668 C C . ARG A 1 87 ? -29.358 -16.414 19.440 1.00 66.88 87 ARG A C 1
ATOM 670 O O . ARG A 1 87 ? -30.371 -16.756 20.042 1.00 66.88 87 ARG A O 1
ATOM 677 N N . GLU A 1 88 ? -28.647 -17.253 18.697 1.00 73.31 88 GLU A N 1
ATOM 678 C CA . GLU A 1 88 ? -28.956 -18.678 18.573 1.00 73.31 88 GLU A CA 1
ATOM 679 C C . GLU A 1 88 ? -28.532 -19.491 19.813 1.00 73.31 88 GLU A C 1
ATOM 681 O O . GLU A 1 88 ? -29.008 -20.613 19.992 1.00 73.31 88 GLU A O 1
ATOM 686 N N . ASN A 1 89 ? -27.696 -18.939 20.708 1.00 72.31 89 ASN A N 1
ATOM 687 C CA . ASN A 1 89 ? -27.140 -19.664 21.854 1.00 72.31 89 ASN A CA 1
ATOM 688 C C . ASN A 1 89 ? -27.185 -18.853 23.178 1.00 72.31 89 ASN A C 1
ATOM 690 O O . ASN A 1 89 ? -26.155 -18.381 23.670 1.00 72.31 89 ASN A O 1
ATOM 694 N N . PRO A 1 90 ? -28.361 -18.726 23.825 1.00 65.81 90 PRO A N 1
ATOM 695 C CA . PRO A 1 90 ? -28.565 -17.847 24.990 1.00 65.81 90 PRO A CA 1
ATOM 696 C C . PRO A 1 90 ? -27.749 -18.239 26.238 1.00 65.81 90 PRO A C 1
ATOM 698 O O . PRO A 1 90 ? -27.458 -17.402 27.090 1.00 65.81 90 PRO A O 1
ATOM 701 N N . ALA A 1 91 ? -27.308 -19.498 26.346 1.00 70.38 91 ALA A N 1
ATOM 702 C CA . ALA A 1 91 ? -26.445 -19.954 27.441 1.00 70.38 91 ALA A CA 1
ATOM 703 C C . ALA A 1 91 ? -25.015 -19.369 27.377 1.00 70.38 91 ALA A C 1
ATOM 705 O O . ALA A 1 91 ? -24.312 -19.302 28.390 1.00 70.38 91 ALA A O 1
ATOM 706 N N . LEU A 1 92 ? -24.571 -18.951 26.187 1.00 63.16 92 LEU A N 1
ATOM 707 C CA . LEU A 1 92 ? -23.270 -18.317 25.959 1.00 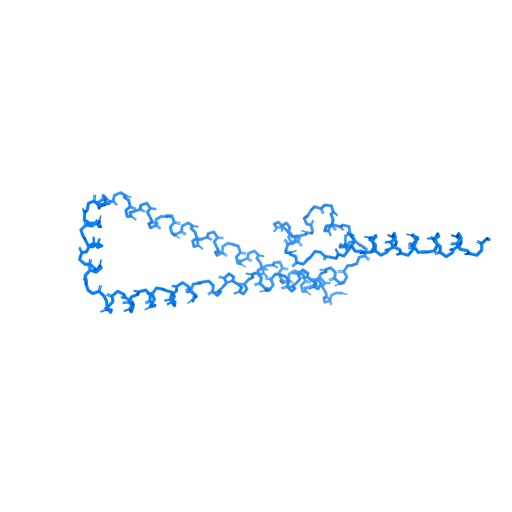63.16 92 LEU A CA 1
ATOM 708 C C . LEU A 1 92 ? -23.287 -16.840 26.383 1.00 63.16 92 LEU A C 1
ATOM 710 O O . LEU A 1 92 ? -22.313 -16.352 26.958 1.00 63.16 92 LEU A O 1
ATOM 714 N N . GLU A 1 93 ? -24.419 -16.164 26.182 1.00 64.50 93 GLU A N 1
ATOM 715 C CA . GLU A 1 93 ? -24.648 -14.767 26.562 1.00 64.50 93 GLU A CA 1
ATOM 716 C C . GLU A 1 93 ? -24.591 -14.573 28.089 1.00 64.50 93 GLU A C 1
ATOM 718 O O . GLU A 1 93 ? -23.933 -13.656 28.585 1.00 64.50 93 GLU A O 1
ATOM 723 N N . GLU A 1 94 ? -25.176 -15.497 28.859 1.00 67.06 94 GLU A N 1
ATOM 724 C CA . GLU A 1 94 ? -25.168 -15.433 30.327 1.00 67.06 94 GLU A CA 1
ATOM 725 C C . GLU A 1 94 ? -23.762 -15.651 30.926 1.00 67.06 94 GLU A C 1
ATOM 727 O O . GLU A 1 94 ? -23.385 -15.006 31.911 1.00 67.06 94 GLU A O 1
ATOM 732 N N . ARG A 1 95 ? -22.935 -16.505 30.301 1.00 67.00 95 ARG A N 1
ATOM 733 C CA . ARG A 1 95 ? -21.515 -16.681 30.670 1.00 67.00 95 ARG A CA 1
ATOM 734 C C . ARG A 1 95 ? -20.666 -15.461 30.308 1.00 67.00 95 ARG A C 1
ATOM 736 O O . ARG A 1 95 ? -19.848 -15.037 31.123 1.00 67.00 95 ARG A O 1
ATOM 743 N N . MET A 1 96 ? -20.879 -14.883 29.128 1.00 67.12 96 MET A N 1
ATOM 744 C CA . MET A 1 96 ? -20.202 -13.664 28.667 1.00 67.12 96 MET A CA 1
ATOM 745 C C . MET A 1 96 ? -20.514 -12.458 29.562 1.00 67.12 96 MET A C 1
ATOM 747 O O . MET A 1 96 ? -19.603 -11.728 29.944 1.00 67.12 96 MET A O 1
ATOM 751 N N . MET A 1 97 ? -21.776 -12.284 29.963 1.00 68.62 97 MET A N 1
ATOM 752 C CA . MET A 1 97 ? -22.200 -11.209 30.868 1.00 68.62 97 MET A CA 1
ATOM 753 C C . MET A 1 97 ? -21.583 -11.317 32.268 1.00 68.62 97 MET A C 1
ATOM 755 O O . MET A 1 97 ? -21.300 -10.295 32.894 1.00 68.62 97 MET A O 1
ATOM 759 N N . ARG A 1 98 ? -21.343 -12.532 32.780 1.00 67.69 98 ARG A N 1
ATOM 760 C CA . ARG A 1 98 ? -20.625 -12.713 34.055 1.00 67.69 98 ARG A CA 1
ATOM 761 C C . ARG A 1 98 ? -19.146 -12.340 33.932 1.00 67.69 98 ARG A C 1
ATOM 763 O O . ARG A 1 98 ? -18.648 -11.616 34.787 1.00 67.69 98 ARG A O 1
ATOM 770 N N . LEU A 1 99 ? -18.486 -12.753 32.848 1.00 62.25 99 LEU A N 1
ATOM 771 C CA . LEU A 1 99 ? -17.091 -12.395 32.559 1.00 62.25 99 LEU A CA 1
ATOM 772 C C . LEU A 1 99 ? -16.908 -10.886 32.328 1.00 62.25 99 LEU A C 1
ATOM 774 O O . LEU A 1 99 ? -15.932 -10.309 32.801 1.00 62.25 99 LEU A O 1
ATOM 778 N N . SER A 1 100 ? -17.849 -10.221 31.645 1.00 63.41 100 SER A N 1
ATOM 779 C CA . SER A 1 100 ? -17.739 -8.779 31.382 1.00 63.41 100 SER A CA 1
ATOM 780 C C . SER A 1 100 ? -17.905 -7.940 32.650 1.00 63.41 100 SER A C 1
ATOM 782 O O . SER A 1 100 ? -17.255 -6.906 32.771 1.00 63.41 100 SER A O 1
ATOM 784 N N . ARG A 1 101 ? -18.742 -8.383 33.599 1.00 63.22 101 ARG A N 1
ATOM 785 C CA . ARG A 1 101 ? -18.950 -7.705 34.891 1.00 63.22 101 ARG A CA 1
ATOM 786 C C . ARG A 1 101 ? -17.737 -7.797 35.818 1.00 63.22 101 ARG A C 1
ATOM 788 O O . ARG A 1 101 ? -17.514 -6.875 36.592 1.00 63.22 101 ARG A O 1
ATOM 795 N N . GLU A 1 102 ? -16.935 -8.858 35.731 1.00 58.81 102 GLU A N 1
ATOM 796 C CA . GLU A 1 102 ? -15.669 -8.961 36.481 1.00 58.81 102 GLU A CA 1
ATOM 797 C C . GLU A 1 102 ? -14.550 -8.084 35.890 1.00 58.81 102 GLU A C 1
ATOM 799 O O . GLU A 1 102 ? -13.597 -7.742 36.590 1.00 58.81 102 GLU A O 1
ATOM 804 N N . GLN A 1 103 ? -14.670 -7.683 34.621 1.00 58.53 103 GLN A N 1
ATOM 805 C CA . GLN A 1 103 ? -13.621 -6.987 33.868 1.00 58.53 103 GLN A CA 1
ATOM 806 C C . GLN A 1 103 ? -13.881 -5.478 33.684 1.00 58.53 103 GLN A C 1
ATOM 808 O O . GLN A 1 103 ? -13.152 -4.803 32.959 1.00 58.53 103 GLN A O 1
ATOM 813 N N . GLU A 1 104 ? -14.917 -4.928 34.319 1.00 57.12 104 GLU A N 1
ATOM 814 C CA . GLU A 1 104 ? -15.371 -3.554 34.094 1.00 57.12 104 GLU A CA 1
ATOM 815 C C . GLU A 1 104 ? -14.693 -2.554 35.049 1.00 57.12 104 GLU A C 1
ATOM 817 O O . GLU A 1 104 ? -15.258 -2.117 36.050 1.00 57.12 104 GLU A O 1
ATOM 822 N N . ARG A 1 105 ? -13.456 -2.154 34.724 1.00 61.31 105 ARG A N 1
ATOM 823 C CA . ARG A 1 105 ? -12.882 -0.885 35.200 1.00 61.31 105 ARG A CA 1
ATOM 824 C C . ARG A 1 105 ? -13.085 0.175 34.119 1.00 61.31 105 ARG A C 1
ATOM 826 O O . ARG A 1 105 ? -12.785 -0.055 32.952 1.00 61.31 105 ARG A O 1
ATOM 833 N N . VAL A 1 106 ? -13.609 1.339 34.499 1.00 59.19 106 VAL A N 1
ATOM 834 C CA . VAL A 1 106 ? -13.913 2.466 33.589 1.00 59.19 106 VAL A CA 1
ATOM 835 C C . VAL A 1 106 ? -12.675 2.916 32.795 1.00 59.19 106 VAL A C 1
ATOM 837 O O . VAL A 1 106 ? -12.803 3.293 31.629 1.00 59.19 106 VAL A O 1
ATOM 840 N N . ASP A 1 107 ? -11.482 2.774 33.378 1.00 61.59 107 ASP A N 1
ATOM 841 C CA . ASP A 1 107 ? -10.205 3.064 32.715 1.00 61.59 107 ASP A CA 1
ATOM 842 C C . ASP A 1 107 ? -9.953 2.168 31.489 1.00 61.59 107 ASP A C 1
ATOM 844 O O . ASP A 1 107 ? -9.502 2.658 30.453 1.00 61.59 107 ASP A O 1
ATOM 848 N N . ASP A 1 108 ? -10.344 0.888 31.534 1.00 70.75 108 ASP A N 1
ATOM 849 C CA . ASP A 1 108 ? -10.147 -0.041 30.414 1.00 70.75 108 ASP A CA 1
ATOM 850 C C . ASP A 1 108 ? -11.039 0.301 29.214 1.00 70.75 108 ASP A C 1
ATOM 852 O O . ASP A 1 108 ? -10.641 0.090 28.067 1.00 70.75 108 ASP A O 1
ATOM 856 N N . LYS A 1 109 ? -12.242 0.846 29.442 1.00 71.38 109 LYS A N 1
ATOM 857 C CA . LYS A 1 109 ? -13.126 1.282 28.347 1.00 71.38 109 LYS A CA 1
ATOM 858 C C . LYS A 1 109 ? -12.582 2.525 27.652 1.00 71.38 109 LYS A C 1
ATOM 860 O O . LYS A 1 109 ? -12.485 2.537 26.428 1.00 71.38 109 LYS A O 1
ATOM 865 N N . LEU A 1 110 ? -12.168 3.530 28.424 1.00 77.62 110 LEU A N 1
ATOM 866 C CA . LEU A 1 110 ? -11.596 4.759 27.873 1.00 77.62 110 LEU A CA 1
ATOM 867 C C . LEU A 1 110 ? -10.277 4.483 27.130 1.00 77.62 110 LEU A C 1
ATOM 869 O O . LEU A 1 110 ? -10.026 5.057 26.069 1.00 77.62 110 LEU A O 1
ATOM 873 N N . GLU A 1 111 ? -9.436 3.581 27.644 1.00 77.81 111 GLU A N 1
ATOM 874 C CA . GLU A 1 111 ? -8.233 3.145 26.933 1.00 77.81 111 GLU A CA 1
ATOM 875 C C . GLU A 1 111 ? -8.549 2.387 25.640 1.00 77.81 111 GLU A C 1
ATOM 877 O O . GLU A 1 111 ? -7.878 2.614 24.630 1.00 77.81 111 GLU A O 1
ATOM 882 N N . ARG A 1 112 ? -9.561 1.511 25.638 1.00 80.31 112 ARG A N 1
ATOM 883 C CA . ARG A 1 112 ? -10.002 0.805 24.424 1.00 80.31 112 ARG A CA 1
ATOM 884 C C . ARG A 1 112 ? -10.486 1.780 23.359 1.00 80.31 112 ARG A C 1
ATOM 886 O O . ARG A 1 112 ? -9.994 1.710 22.238 1.00 80.31 112 ARG A O 1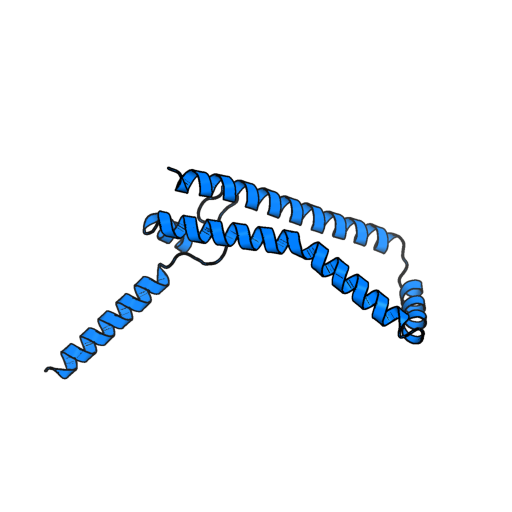
ATOM 893 N N . GLU A 1 113 ? -11.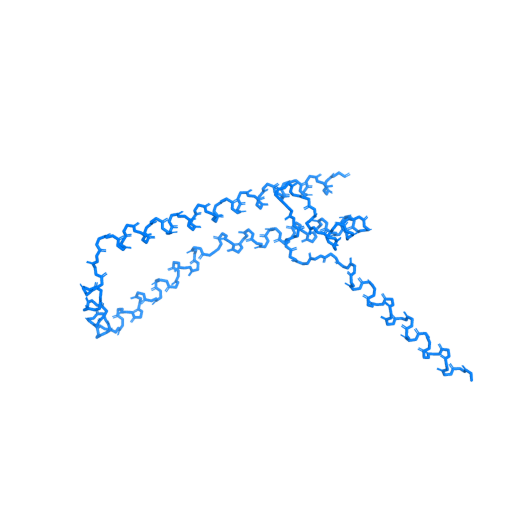338 2.739 23.714 1.00 79.81 113 GLU A N 1
ATOM 894 C CA . GLU A 1 113 ? -11.818 3.766 22.779 1.00 79.81 113 GLU A CA 1
ATOM 895 C C . GLU A 1 113 ? -10.669 4.606 22.206 1.00 79.81 113 GLU A C 1
ATOM 897 O O . GLU A 1 113 ? -10.613 4.851 21.000 1.00 79.81 113 GLU A O 1
ATOM 902 N N . ARG A 1 114 ? -9.689 4.994 23.035 1.00 81.19 114 ARG A N 1
ATOM 903 C CA . ARG A 1 114 ? -8.492 5.715 22.565 1.00 81.19 114 ARG A CA 1
ATOM 904 C C . ARG A 1 114 ? -7.647 4.879 21.608 1.00 81.19 114 ARG A C 1
ATOM 906 O O . ARG A 1 114 ? -7.163 5.408 20.607 1.00 81.19 114 ARG A O 1
ATOM 913 N N . ARG A 1 115 ? -7.463 3.587 21.8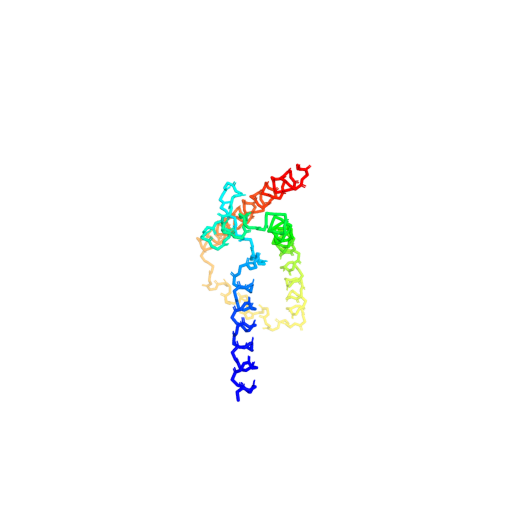91 1.00 82.56 115 ARG A N 1
ATOM 914 C CA . ARG A 1 115 ? -6.727 2.666 21.008 1.00 82.56 115 ARG A CA 1
ATOM 915 C C . ARG A 1 115 ? -7.467 2.466 19.690 1.00 82.56 115 ARG A C 1
ATOM 917 O O . ARG A 1 115 ? -6.841 2.504 18.635 1.00 82.56 115 ARG A O 1
ATOM 924 N N . GLU A 1 116 ? -8.784 2.310 19.727 1.00 82.69 116 GLU A N 1
ATOM 925 C CA . GLU A 1 116 ? -9.611 2.193 18.526 1.00 82.69 116 GLU A CA 1
ATOM 926 C C . GLU A 1 116 ? -9.568 3.468 17.679 1.00 82.69 116 GLU A C 1
ATOM 928 O O . GLU A 1 116 ? -9.348 3.385 16.468 1.00 82.69 116 GLU A O 1
ATOM 933 N N . ALA A 1 117 ? -9.674 4.643 18.302 1.00 80.31 117 ALA A N 1
ATOM 934 C CA . ALA A 1 117 ? -9.534 5.927 17.623 1.00 80.31 117 ALA A CA 1
ATOM 935 C C . ALA A 1 117 ? -8.139 6.100 16.996 1.00 80.31 117 ALA A C 1
ATOM 937 O O . ALA A 1 117 ? -8.031 6.549 15.855 1.00 80.31 117 ALA A O 1
ATOM 938 N N . ALA A 1 118 ? -7.073 5.690 17.694 1.00 83.25 118 ALA A N 1
ATOM 939 C CA . ALA A 1 118 ? -5.708 5.718 17.168 1.00 83.25 118 ALA A CA 1
ATOM 940 C C . ALA A 1 118 ? -5.515 4.762 15.976 1.00 83.25 118 ALA A C 1
ATOM 942 O O . ALA A 1 118 ? -4.857 5.105 14.995 1.00 83.25 118 ALA A O 1
ATOM 943 N N . LEU A 1 119 ? -6.122 3.573 16.018 1.00 83.81 119 LEU A N 1
ATOM 944 C CA . LEU A 1 119 ? -6.097 2.631 14.897 1.00 83.81 119 LEU A CA 1
ATOM 945 C C . LEU A 1 119 ? -6.869 3.169 13.686 1.00 83.81 119 LEU A C 1
ATOM 947 O O . LEU A 1 119 ? -6.439 2.982 12.546 1.00 83.81 119 LEU A O 1
ATOM 951 N N . GLN A 1 120 ? -7.999 3.842 13.913 1.00 83.06 120 GLN A N 1
ATOM 952 C CA . GLN A 1 120 ? -8.770 4.473 12.843 1.00 83.06 120 GLN A CA 1
ATOM 953 C C . GLN A 1 120 ? -8.020 5.657 12.224 1.00 83.06 120 GLN A C 1
ATOM 955 O O . GLN A 1 120 ? -7.961 5.752 10.998 1.00 83.06 120 GLN A O 1
ATOM 960 N N . SER A 1 121 ? -7.402 6.518 13.036 1.00 83.75 121 SER A N 1
ATOM 961 C CA . SER A 1 121 ? -6.645 7.670 12.538 1.00 83.75 121 SER A CA 1
ATOM 962 C C . SER A 1 121 ? -5.405 7.245 11.749 1.00 83.75 121 SER A C 1
ATOM 964 O O . SER A 1 121 ? -5.214 7.723 10.631 1.00 83.75 121 SER A O 1
ATOM 966 N N . ALA A 1 122 ? -4.626 6.278 12.247 1.00 84.50 122 ALA A N 1
ATOM 967 C CA . ALA A 1 122 ? -3.478 5.719 11.528 1.00 84.50 122 ALA A CA 1
ATOM 968 C C . ALA A 1 122 ? -3.890 5.076 10.192 1.00 84.50 122 ALA A C 1
ATOM 970 O O . ALA A 1 122 ? -3.211 5.223 9.174 1.00 84.50 122 ALA A O 1
ATOM 971 N N . ARG A 1 123 ? -5.043 4.397 10.163 1.00 84.31 123 ARG A N 1
ATOM 972 C CA . ARG A 1 123 ? -5.590 3.820 8.930 1.00 84.31 123 ARG A CA 1
ATOM 973 C C . ARG A 1 123 ? -5.994 4.894 7.923 1.00 84.31 123 ARG A C 1
ATOM 975 O O . ARG A 1 123 ? -5.680 4.749 6.745 1.00 84.31 123 ARG A O 1
ATOM 982 N N . LEU A 1 124 ? -6.671 5.954 8.362 1.00 86.88 124 LEU A N 1
ATOM 983 C CA . LEU A 1 124 ? -7.033 7.070 7.486 1.00 86.88 124 LEU A CA 1
ATOM 984 C C . LEU A 1 124 ? -5.784 7.764 6.930 1.00 86.88 124 LEU A C 1
ATOM 986 O O . LEU A 1 124 ? -5.728 7.996 5.728 1.00 86.88 124 LEU A O 1
ATOM 990 N N . GLN A 1 125 ? -4.759 7.988 7.759 1.00 88.06 125 GLN A N 1
ATOM 991 C CA . GLN A 1 125 ? -3.464 8.528 7.320 1.00 88.06 125 GLN A CA 1
ATOM 992 C C . GLN A 1 125 ? -2.796 7.645 6.255 1.00 88.06 125 GLN A C 1
ATOM 994 O O . GLN A 1 125 ? -2.282 8.144 5.251 1.00 88.06 125 GLN A O 1
ATOM 999 N N . ARG A 1 126 ? -2.839 6.317 6.428 1.00 88.19 126 ARG A N 1
ATOM 1000 C CA . ARG A 1 126 ? -2.322 5.379 5.423 1.00 88.19 126 ARG A CA 1
ATOM 1001 C C . ARG A 1 126 ? -3.099 5.478 4.111 1.00 88.19 126 ARG A C 1
ATOM 1003 O O . ARG A 1 126 ? -2.484 5.503 3.052 1.00 88.19 126 ARG A O 1
ATOM 1010 N N . ILE A 1 127 ? -4.428 5.569 4.170 1.00 89.25 127 ILE A N 1
ATOM 1011 C CA . ILE A 1 127 ? -5.280 5.716 2.980 1.00 89.25 127 ILE A CA 1
ATOM 1012 C C . ILE A 1 127 ? -4.991 7.034 2.257 1.00 89.25 127 ILE A C 1
ATOM 1014 O O . ILE A 1 127 ? -4.868 7.033 1.034 1.00 89.25 127 ILE A O 1
ATOM 1018 N N . THR A 1 128 ? -4.849 8.147 2.981 1.00 90.12 128 THR A N 1
ATOM 1019 C CA . THR A 1 128 ? -4.531 9.443 2.364 1.00 90.12 128 THR A CA 1
ATOM 1020 C C . THR A 1 128 ? -3.179 9.416 1.667 1.00 90.12 128 THR A C 1
ATOM 1022 O O . THR A 1 128 ? -3.074 9.893 0.541 1.00 90.12 128 THR A O 1
ATOM 1025 N N . TRP A 1 129 ? -2.174 8.792 2.287 1.00 92.88 129 TRP A N 1
ATOM 1026 C CA . TRP A 1 129 ? -0.865 8.603 1.667 1.00 92.88 129 TRP A CA 1
ATOM 1027 C C . TRP A 1 129 ? -0.950 7.746 0.393 1.00 92.88 129 TRP A C 1
ATOM 1029 O O . TRP A 1 129 ? -0.402 8.127 -0.639 1.00 92.88 129 TRP A O 1
ATOM 1039 N N . LEU A 1 130 ? -1.703 6.637 0.420 1.00 91.38 130 LEU A N 1
ATOM 1040 C CA . LEU A 1 130 ? -1.912 5.789 -0.762 1.00 91.38 130 LEU A CA 1
ATOM 1041 C C . LEU A 1 130 ? -2.565 6.562 -1.918 1.00 91.38 130 LEU A C 1
ATOM 1043 O O . LEU A 1 130 ? -2.107 6.450 -3.052 1.00 91.38 130 LEU A O 1
ATOM 1047 N N . MET A 1 131 ? -3.596 7.367 -1.636 1.00 91.06 131 MET A N 1
ATOM 1048 C CA . MET A 1 131 ? -4.270 8.178 -2.660 1.00 91.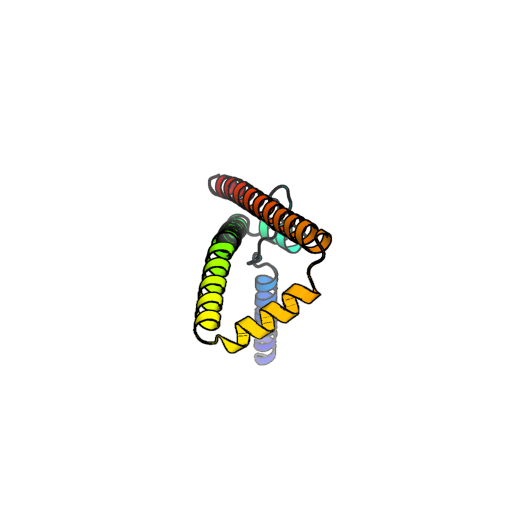06 131 MET A CA 1
ATOM 1049 C C . MET A 1 131 ? -3.364 9.270 -3.234 1.00 91.06 131 MET A C 1
ATOM 1051 O O . MET A 1 131 ? -3.410 9.537 -4.434 1.00 91.06 131 MET A O 1
ATOM 1055 N N . GLN A 1 132 ? -2.530 9.895 -2.398 1.00 92.75 132 GLN A N 1
ATOM 1056 C CA . GLN A 1 132 ? -1.557 10.877 -2.866 1.00 92.75 132 GLN A CA 1
ATOM 1057 C C . GLN A 1 132 ? -0.552 10.228 -3.826 1.00 92.75 132 GLN A C 1
ATOM 1059 O O . GLN A 1 132 ? -0.362 10.716 -4.940 1.00 92.75 132 GLN A O 1
ATOM 1064 N N . CYS A 1 133 ? 0.030 9.091 -3.437 1.00 91.69 133 CYS A N 1
ATOM 1065 C CA . CYS A 1 133 ? 0.978 8.388 -4.295 1.00 91.69 133 CYS A CA 1
ATOM 1066 C C . CYS A 1 133 ? 0.340 7.858 -5.577 1.00 91.69 133 CYS A C 1
ATOM 1068 O O . CYS A 1 133 ? 0.975 7.891 -6.624 1.00 91.69 133 CYS A O 1
ATOM 1070 N N . GLU A 1 134 ? -0.915 7.419 -5.540 1.00 92.31 134 GLU A N 1
ATOM 1071 C CA . GLU A 1 134 ? -1.648 7.007 -6.739 1.00 92.31 134 GLU A CA 1
ATOM 1072 C C . GLU A 1 134 ? -1.749 8.150 -7.759 1.00 92.31 134 GLU A C 1
ATOM 1074 O O . GLU A 1 134 ? -1.439 7.950 -8.934 1.00 92.31 134 GLU A O 1
ATOM 1079 N N . ALA A 1 135 ? -2.109 9.359 -7.314 1.00 90.44 135 ALA A N 1
ATOM 1080 C CA . ALA A 1 135 ? -2.193 10.531 -8.182 1.00 90.44 135 ALA A CA 1
ATOM 1081 C C . ALA A 1 135 ? -0.825 10.919 -8.768 1.00 90.44 135 ALA A C 1
ATOM 1083 O O . ALA A 1 135 ? -0.718 11.207 -9.962 1.00 90.44 135 ALA A O 1
ATOM 1084 N N . GLU A 1 136 ? 0.233 10.886 -7.955 1.00 91.56 136 GLU A N 1
ATOM 1085 C CA . GLU A 1 136 ? 1.592 11.188 -8.410 1.00 91.56 136 GLU A CA 1
ATOM 1086 C C . GLU A 1 136 ? 2.110 10.159 -9.421 1.00 91.56 136 GLU A C 1
ATOM 1088 O O . GLU A 1 136 ? 2.683 10.527 -10.450 1.00 91.56 136 GLU A O 1
ATOM 1093 N N . VAL A 1 137 ? 1.884 8.868 -9.171 1.00 89.50 137 VAL A N 1
ATOM 1094 C CA . VAL A 1 137 ? 2.287 7.789 -10.080 1.00 89.50 137 VAL A CA 1
ATOM 1095 C C . VAL A 1 137 ? 1.488 7.845 -11.383 1.00 89.50 137 VAL A C 1
ATOM 1097 O O . VAL A 1 137 ? 2.073 7.726 -12.461 1.00 89.50 137 VAL A O 1
ATOM 1100 N N . ALA A 1 138 ? 0.179 8.101 -11.316 1.00 89.56 138 ALA A N 1
ATOM 1101 C CA . ALA A 1 138 ? -0.651 8.296 -12.501 1.00 89.56 138 ALA A CA 1
ATOM 1102 C C . ALA A 1 138 ? -0.167 9.491 -13.342 1.00 89.56 138 ALA A C 1
ATOM 1104 O O . ALA A 1 138 ? -0.054 9.382 -14.563 1.00 89.56 138 ALA A O 1
ATOM 1105 N N . ALA A 1 139 ? 0.205 10.603 -12.699 1.00 89.06 139 ALA A N 1
ATOM 1106 C CA . ALA A 1 139 ? 0.770 11.766 -13.381 1.00 89.06 139 ALA A CA 1
ATOM 1107 C C . ALA A 1 139 ? 2.136 11.475 -14.029 1.00 89.06 139 ALA A C 1
ATOM 1109 O O . ALA A 1 139 ? 2.428 12.006 -15.099 1.00 89.06 139 ALA A O 1
ATOM 1110 N N . ARG A 1 140 ? 2.973 10.627 -13.412 1.00 86.25 140 ARG A N 1
ATOM 1111 C CA . ARG A 1 140 ? 4.247 10.170 -13.999 1.00 86.25 140 ARG A CA 1
ATOM 1112 C C . ARG A 1 140 ? 4.034 9.286 -15.226 1.00 86.25 140 ARG A C 1
ATOM 1114 O O . ARG A 1 140 ? 4.818 9.380 -16.157 1.00 86.25 140 ARG A O 1
ATOM 1121 N N . LEU A 1 141 ? 2.996 8.449 -15.229 1.00 88.00 141 LEU A N 1
ATOM 1122 C CA . LEU A 1 141 ? 2.660 7.565 -16.353 1.00 88.00 141 LEU A CA 1
ATOM 1123 C C . LEU A 1 141 ? 1.980 8.286 -17.525 1.00 88.00 141 LEU A C 1
ATOM 1125 O O . LEU A 1 141 ? 1.985 7.761 -18.636 1.00 88.00 141 LEU A O 1
ATOM 1129 N N . ALA A 1 142 ? 1.367 9.443 -17.273 1.00 86.25 142 ALA A N 1
ATOM 1130 C CA . ALA A 1 142 ? 0.733 10.274 -18.295 1.00 86.25 142 ALA A CA 1
ATOM 1131 C C . ALA A 1 142 ? 1.715 11.214 -19.025 1.00 86.25 142 ALA A C 1
ATOM 1133 O O . ALA A 1 142 ? 1.325 11.837 -20.013 1.00 86.25 142 ALA A O 1
ATOM 1134 N N . LYS A 1 143 ? 2.951 11.340 -18.525 1.00 73.75 143 LYS A N 1
ATOM 1135 C CA . LYS A 1 143 ? 4.057 12.071 -19.161 1.00 73.75 143 LYS A CA 1
ATOM 1136 C C . LYS A 1 143 ? 4.866 11.147 -20.061 1.00 73.75 143 LYS A C 1
ATOM 1138 O O . LYS A 1 143 ? 5.309 11.647 -21.116 1.00 73.75 143 LYS A O 1
#

Organism: NCBI:txid1285242

Radius of gyration: 25.39 Å; chains: 1; bounding box: 61×44×65 Å

Sequence (143 aa):
MASKRVRDGLILAAGLGLFLWATLPPDKVSLNEGCEPKGGPAAFSAFIYPTSFWRTQLEALVVERNDLLSQPARRARAQAEAEREMRENPALEERMMRLSREQERVDDKLERERREAALQSARLQRITWLMQCEAEVAARLAK

Secondary structure (DSSP, 8-state):
-HHHHHHHHHHHHHHHHHHHHHTSPPSS--B-TTSSB-SHHHHHHHHHSHHHHHHHHHHHHHHHHHHHHHHHHHHHHHHHHHHHHHHH-HHHHHHHHHHHHHT--HHHHHHHHHHHHHHHHHHHHHHHHHHHHHHHHHHHHT-

pLDDT: mean 79.48, std 9.34, range [55.38, 92.88]